Protein AF-A0A837DWS3-F1 (afdb_monomer_lite)

Structure (mmCIF, N/CA/C/O backbone):
data_AF-A0A837DWS3-F1
#
_entry.id   AF-A0A837DWS3-F1
#
loop_
_atom_site.group_PDB
_atom_site.id
_atom_site.type_symbol
_atom_site.label_atom_id
_atom_site.label_alt_id
_atom_site.label_comp_id
_atom_site.label_asym_id
_atom_site.label_entity_id
_atom_site.label_seq_id
_atom_site.pdbx_PDB_ins_code
_atom_site.Cartn_x
_atom_site.Cartn_y
_atom_site.Cartn_z
_atom_site.occupancy
_atom_site.B_iso_or_equiv
_atom_site.auth_seq_id
_atom_site.auth_comp_id
_atom_site.auth_asym_id
_atom_site.auth_atom_id
_atom_site.pdbx_PDB_model_num
ATOM 1 N N . MET A 1 1 ? 1.405 1.764 -14.895 1.00 62.44 1 MET A N 1
ATOM 2 C CA . MET A 1 1 ? 2.049 0.946 -13.839 1.00 62.44 1 MET A CA 1
ATOM 3 C C . MET A 1 1 ? 1.861 -0.555 -14.095 1.00 62.44 1 MET A C 1
ATOM 5 O O . MET A 1 1 ? 1.679 -1.323 -13.162 1.00 62.44 1 MET A O 1
ATOM 9 N N . THR A 1 2 ? 1.919 -1.004 -15.350 1.00 80.50 2 THR A N 1
ATOM 10 C CA . THR A 1 2 ? 1.572 -2.392 -15.702 1.00 80.50 2 THR A CA 1
ATOM 11 C C . THR A 1 2 ? 2.620 -3.394 -15.216 1.00 80.50 2 THR A C 1
ATOM 13 O O . THR A 1 2 ? 2.257 -4.462 -14.747 1.00 80.50 2 THR A O 1
ATOM 16 N N . TYR A 1 3 ? 3.908 -3.031 -15.232 1.00 87.50 3 TYR A N 1
ATOM 17 C CA . TYR A 1 3 ? 4.984 -3.947 -14.825 1.00 87.50 3 TYR A CA 1
ATOM 18 C C . TYR A 1 3 ? 5.005 -4.195 -13.314 1.00 87.50 3 TYR A C 1
ATOM 20 O O . TYR A 1 3 ? 5.191 -5.329 -12.896 1.00 87.50 3 TYR A O 1
ATOM 28 N N . ILE A 1 4 ? 4.761 -3.158 -12.500 1.00 88.81 4 ILE A N 1
ATOM 29 C CA . ILE A 1 4 ? 4.640 -3.309 -11.041 1.00 88.81 4 ILE A CA 1
ATOM 30 C C . ILE A 1 4 ? 3.456 -4.204 -10.680 1.00 88.81 4 ILE A C 1
ATOM 32 O O . ILE A 1 4 ? 3.616 -5.068 -9.831 1.00 88.81 4 ILE A O 1
ATOM 36 N N . ALA A 1 5 ? 2.292 -4.023 -11.313 1.00 88.88 5 ALA A N 1
ATOM 37 C CA . ALA A 1 5 ? 1.130 -4.864 -11.031 1.00 88.88 5 ALA A CA 1
ATOM 38 C C . ALA A 1 5 ? 1.409 -6.328 -11.399 1.00 88.88 5 ALA A C 1
ATOM 40 O O . ALA A 1 5 ? 1.269 -7.199 -10.553 1.00 88.88 5 ALA A O 1
ATOM 41 N N . LEU A 1 6 ? 1.918 -6.589 -12.604 1.00 90.62 6 LEU A N 1
ATOM 42 C CA . LEU A 1 6 ? 2.233 -7.955 -13.024 1.00 90.62 6 LEU A CA 1
ATOM 43 C C . LEU A 1 6 ? 3.263 -8.625 -12.106 1.00 90.62 6 LEU A C 1
ATOM 45 O O . LEU A 1 6 ? 3.112 -9.795 -11.784 1.00 90.62 6 LEU A O 1
ATOM 49 N N . TYR A 1 7 ? 4.282 -7.883 -11.661 1.00 91.31 7 TYR A N 1
ATOM 50 C CA . TYR A 1 7 ? 5.345 -8.423 -10.814 1.00 91.31 7 TYR A CA 1
ATOM 51 C C . TYR A 1 7 ? 4.926 -8.614 -9.347 1.00 91.31 7 TYR A C 1
ATOM 53 O O . TYR A 1 7 ? 5.207 -9.653 -8.768 1.00 91.31 7 TYR A O 1
ATOM 61 N N . TYR A 1 8 ? 4.277 -7.617 -8.735 1.00 90.62 8 TYR A N 1
ATOM 62 C CA . TYR A 1 8 ? 3.952 -7.622 -7.301 1.00 90.62 8 TYR A CA 1
ATOM 63 C C . TYR A 1 8 ? 2.552 -8.151 -6.965 1.00 90.62 8 TYR A C 1
ATOM 65 O O . TYR A 1 8 ? 2.318 -8.521 -5.820 1.00 90.62 8 TYR A O 1
ATOM 73 N N . ARG A 1 9 ? 1.604 -8.121 -7.910 1.00 90.06 9 ARG A N 1
ATOM 74 C CA . ARG A 1 9 ? 0.213 -8.560 -7.693 1.00 90.06 9 ARG A CA 1
ATOM 75 C C . ARG A 1 9 ? -0.080 -9.892 -8.364 1.00 90.06 9 ARG A C 1
ATOM 77 O O . ARG A 1 9 ? -0.755 -10.719 -7.767 1.00 90.06 9 ARG A O 1
ATOM 84 N N . ASP A 1 10 ? 0.391 -10.061 -9.595 1.00 92.12 10 ASP A N 1
ATOM 85 C CA . ASP A 1 10 ? 0.058 -11.232 -10.409 1.00 92.12 10 ASP A CA 1
ATOM 86 C C . ASP A 1 10 ? 1.192 -12.283 -10.422 1.00 92.12 10 ASP A C 1
ATOM 88 O O . ASP A 1 10 ? 1.092 -13.276 -11.139 1.00 92.12 10 ASP A O 1
ATOM 92 N N . ASP A 1 11 ? 2.260 -12.065 -9.640 1.00 93.06 11 ASP A N 1
ATOM 93 C CA . ASP A 1 11 ? 3.427 -12.947 -9.456 1.00 93.06 11 ASP A CA 1
ATOM 94 C C . ASP A 1 11 ? 4.189 -13.325 -10.747 1.00 93.06 11 ASP A C 1
ATOM 96 O O . ASP A 1 11 ? 4.875 -14.349 -10.809 1.00 93.06 11 ASP A O 1
ATOM 100 N N . TYR A 1 12 ? 4.129 -12.487 -11.788 1.00 92.88 12 TYR A N 1
ATOM 101 C CA . TYR A 1 12 ? 4.893 -12.706 -13.018 1.00 92.88 12 TYR A CA 1
ATOM 102 C C . TYR A 1 12 ? 6.383 -12.479 -12.770 1.00 92.88 12 TYR A C 1
ATOM 104 O O . TYR A 1 12 ? 6.810 -11.476 -12.196 1.00 92.88 12 TYR A O 1
ATOM 112 N N . SER A 1 13 ? 7.217 -13.347 -13.325 1.00 94.81 13 SER A N 1
ATOM 113 C CA . SER A 1 13 ? 8.655 -13.130 -13.375 1.00 94.81 13 SER A CA 1
ATOM 114 C C . SER A 1 13 ? 9.029 -12.017 -14.362 1.00 94.81 13 SER A C 1
ATOM 116 O O . SER A 1 13 ? 8.358 -11.755 -15.361 1.00 94.81 13 SER A O 1
ATOM 118 N N . LEU A 1 14 ? 10.198 -11.402 -14.151 1.00 93.19 14 LEU A N 1
ATOM 119 C CA . LEU A 1 14 ? 10.754 -10.409 -15.083 1.00 93.19 14 LEU A CA 1
ATOM 120 C C . LEU A 1 14 ? 10.926 -10.953 -16.512 1.00 93.19 14 LEU A C 1
ATOM 122 O O . LEU A 1 14 ? 10.951 -10.171 -17.456 1.00 93.19 14 LEU A O 1
ATOM 126 N N . GLY A 1 15 ? 11.110 -12.272 -16.657 1.00 93.38 15 GLY A N 1
ATOM 127 C CA . GLY A 1 15 ? 11.218 -12.937 -17.954 1.00 93.38 15 GLY A CA 1
ATOM 128 C C . GLY A 1 15 ? 9.873 -13.007 -18.670 1.00 93.38 15 GLY A C 1
ATOM 129 O O . GLY A 1 15 ? 9.794 -12.612 -19.825 1.00 93.38 15 GLY A O 1
ATOM 130 N N . GLU A 1 16 ? 8.817 -13.411 -17.962 1.00 92.12 16 GLU A N 1
ATOM 131 C CA . GLU A 1 16 ? 7.454 -13.483 -18.509 1.00 92.12 16 GLU A CA 1
ATOM 132 C C . GLU A 1 16 ? 6.931 -12.096 -18.894 1.00 92.12 16 GLU A C 1
ATOM 134 O O . GLU A 1 16 ? 6.332 -11.926 -19.952 1.00 92.12 16 GLU A O 1
ATOM 139 N N . ILE A 1 17 ? 7.216 -11.068 -18.087 1.00 92.94 17 ILE A N 1
ATOM 140 C CA . ILE A 1 17 ? 6.882 -9.680 -18.442 1.00 92.94 17 ILE A CA 1
ATOM 141 C C . ILE A 1 17 ? 7.690 -9.235 -19.670 1.00 92.94 17 ILE A C 1
ATOM 143 O O . ILE A 1 17 ? 7.154 -8.595 -20.567 1.00 92.94 17 ILE A O 1
ATOM 147 N N . ALA A 1 18 ? 8.979 -9.566 -19.739 1.00 94.62 18 ALA A N 1
ATOM 148 C CA . ALA A 1 18 ? 9.813 -9.195 -20.878 1.00 94.62 18 ALA A CA 1
ATOM 149 C C . ALA A 1 18 ? 9.321 -9.827 -22.189 1.00 94.62 18 ALA A C 1
ATOM 151 O O . ALA A 1 18 ? 9.237 -9.138 -23.203 1.00 94.62 18 ALA A O 1
ATOM 152 N N . GLU A 1 19 ? 8.945 -11.105 -22.146 1.00 93.38 19 GLU A N 1
ATOM 153 C CA . GLU A 1 19 ? 8.396 -11.842 -23.283 1.00 93.38 19 GLU A CA 1
ATOM 154 C C . GLU A 1 19 ? 7.036 -11.283 -23.721 1.00 93.38 19 GLU A C 1
ATOM 156 O O . 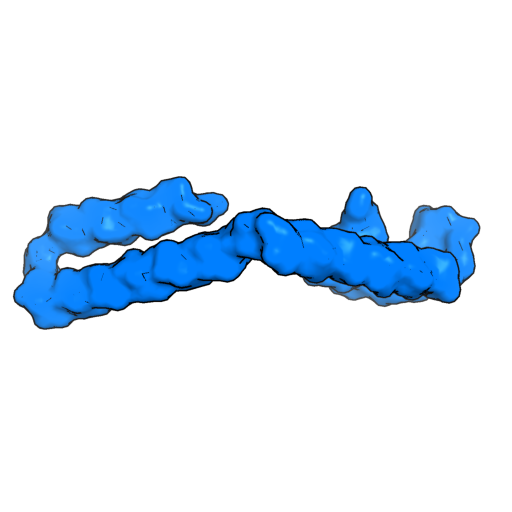GLU A 1 19 ? 6.866 -10.945 -24.890 1.00 93.38 19 GLU A O 1
ATOM 161 N N . ASN A 1 20 ? 6.108 -11.072 -22.781 1.00 92.06 20 ASN A N 1
ATOM 162 C CA . ASN A 1 20 ? 4.761 -10.566 -23.072 1.00 92.06 20 ASN A CA 1
ATOM 163 C C . ASN A 1 20 ? 4.736 -9.159 -23.686 1.00 92.06 20 ASN A C 1
ATOM 165 O O . ASN A 1 20 ? 3.787 -8.810 -24.386 1.00 92.06 20 ASN A O 1
ATOM 169 N N . PHE A 1 21 ? 5.746 -8.337 -23.394 1.00 92.31 21 PHE A N 1
ATOM 170 C CA . PHE A 1 21 ? 5.847 -6.963 -23.888 1.00 92.31 21 PHE A CA 1
ATOM 171 C C . PHE A 1 21 ? 6.928 -6.787 -24.965 1.00 92.31 21 PHE A C 1
ATOM 173 O O . PHE A 1 21 ? 7.180 -5.654 -25.368 1.00 92.31 21 PHE A O 1
ATOM 180 N N . GLU A 1 22 ? 7.562 -7.874 -25.425 1.00 93.81 22 GLU A N 1
ATOM 181 C CA . GLU A 1 22 ? 8.651 -7.863 -26.417 1.00 93.81 22 GLU A CA 1
ATOM 182 C C . GLU A 1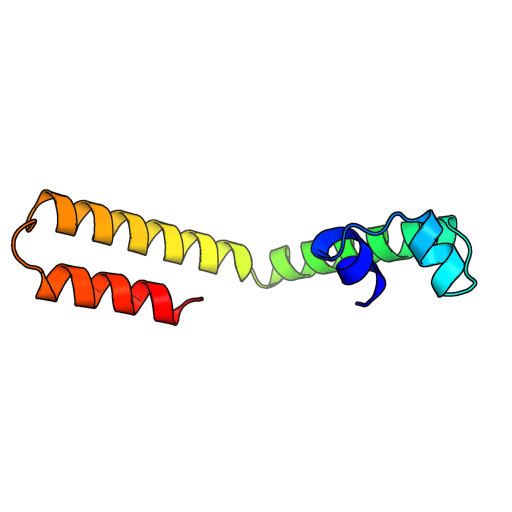 22 ? 9.800 -6.894 -26.058 1.00 93.81 22 GLU A C 1
ATOM 184 O O . GLU A 1 22 ? 10.402 -6.233 -26.907 1.00 93.81 22 GLU A O 1
ATOM 189 N N . VAL A 1 23 ? 10.124 -6.797 -24.767 1.00 93.56 23 VAL A N 1
ATOM 190 C CA . VAL A 1 23 ? 11.199 -5.946 -24.235 1.00 93.56 23 VAL A CA 1
ATOM 191 C C . VAL A 1 23 ? 12.297 -6.787 -23.594 1.00 93.56 23 VAL A C 1
ATOM 193 O O . VAL A 1 23 ? 12.146 -7.978 -23.346 1.00 93.56 23 VAL A O 1
ATOM 196 N N . SER A 1 24 ? 13.445 -6.177 -23.290 1.00 95.12 24 SER A N 1
ATOM 197 C CA . SER A 1 24 ? 14.494 -6.886 -22.557 1.00 95.12 24 SER A CA 1
ATOM 198 C C . SER A 1 24 ? 14.134 -7.039 -21.077 1.00 95.12 24 SER A C 1
ATOM 200 O O . SER A 1 24 ? 13.567 -6.137 -20.455 1.00 95.12 24 SER A O 1
ATOM 202 N N . ARG A 1 25 ? 14.562 -8.151 -20.467 1.00 93.94 25 ARG A N 1
ATOM 203 C CA . ARG A 1 25 ? 14.458 -8.370 -19.013 1.00 93.94 25 ARG A CA 1
ATOM 204 C C . ARG A 1 25 ? 15.068 -7.221 -18.204 1.00 93.94 25 ARG A C 1
ATOM 206 O O . ARG A 1 25 ? 14.535 -6.852 -17.161 1.00 93.94 25 ARG A O 1
ATOM 213 N N . GLN A 1 26 ? 16.156 -6.636 -18.708 1.00 94.06 26 GLN A N 1
ATOM 214 C CA . GLN A 1 26 ? 16.805 -5.484 -18.085 1.00 94.06 26 GLN A CA 1
ATOM 215 C C . GLN A 1 26 ? 15.908 -4.240 -18.110 1.00 94.06 26 GLN A C 1
ATOM 217 O O . GLN A 1 26 ? 15.800 -3.552 -17.102 1.00 94.06 26 GLN A O 1
ATOM 222 N N . ALA A 1 27 ? 15.212 -3.980 -19.221 1.00 93.81 27 ALA A N 1
ATOM 223 C CA . ALA A 1 27 ? 14.296 -2.847 -19.324 1.00 93.81 27 ALA A CA 1
ATOM 224 C C . ALA A 1 27 ? 13.116 -2.965 -18.344 1.00 93.81 27 ALA A C 1
ATOM 226 O O . ALA A 1 27 ? 12.709 -1.963 -17.755 1.00 93.81 27 ALA A O 1
ATOM 227 N N . VAL A 1 28 ? 12.594 -4.180 -18.129 1.00 93.50 28 VAL A N 1
ATOM 228 C CA . VAL A 1 28 ? 11.558 -4.441 -17.113 1.00 93.50 28 VAL A CA 1
ATOM 229 C C . VAL A 1 28 ? 12.101 -4.172 -15.709 1.00 93.50 28 VAL A C 1
ATOM 231 O O . VAL A 1 28 ? 11.478 -3.430 -14.950 1.00 93.50 28 VAL A O 1
ATOM 234 N N . TYR A 1 29 ? 13.278 -4.718 -15.385 1.00 94.25 29 TYR A N 1
ATOM 235 C CA . TYR A 1 29 ? 13.923 -4.522 -14.085 1.00 94.25 29 TYR A CA 1
ATOM 236 C C . TYR A 1 29 ? 14.156 -3.037 -13.774 1.00 94.25 29 TYR A C 1
ATOM 238 O O . TYR A 1 29 ? 13.743 -2.548 -12.722 1.00 94.25 29 TYR A O 1
ATOM 246 N N . ASP A 1 30 ? 14.749 -2.296 -14.713 1.00 95.06 30 ASP A N 1
ATOM 247 C CA . ASP A 1 30 ? 15.040 -0.871 -14.544 1.00 95.06 30 ASP A CA 1
ATOM 248 C C . ASP A 1 30 ? 13.756 -0.042 -14.377 1.00 95.06 30 ASP A C 1
ATOM 250 O O . ASP A 1 30 ? 13.730 0.937 -13.625 1.00 95.06 30 ASP A O 1
ATOM 254 N N . ASN A 1 31 ? 12.674 -0.422 -15.065 1.00 93.75 31 ASN A N 1
ATOM 255 C CA . ASN A 1 31 ? 11.383 0.249 -14.954 1.00 93.75 31 ASN A CA 1
ATOM 256 C C . ASN A 1 31 ? 10.735 0.022 -13.583 1.00 93.75 31 ASN A C 1
ATOM 258 O O . ASN A 1 31 ? 10.294 0.993 -12.961 1.00 93.75 31 ASN A O 1
ATOM 262 N N . ILE A 1 32 ? 10.724 -1.223 -13.096 1.00 93.75 32 ILE A N 1
ATOM 263 C CA . ILE A 1 32 ? 10.225 -1.557 -11.756 1.00 93.75 32 ILE A CA 1
ATOM 264 C C . ILE A 1 32 ? 11.037 -0.788 -10.718 1.00 93.75 32 ILE A C 1
ATOM 266 O O . ILE A 1 32 ? 10.459 -0.038 -9.934 1.00 93.75 32 ILE A O 1
ATOM 270 N N . LYS A 1 33 ? 12.374 -0.854 -10.788 1.00 94.44 33 LYS A N 1
ATOM 271 C CA . LYS A 1 33 ? 13.230 -0.216 -9.784 1.00 94.44 33 LYS A CA 1
ATOM 272 C C . LYS A 1 33 ? 13.100 1.306 -9.759 1.00 94.44 33 LYS A C 1
ATOM 274 O O . LYS A 1 33 ? 13.124 1.926 -8.698 1.00 94.44 33 LYS A O 1
ATOM 279 N N . ARG A 1 34 ? 12.937 1.931 -10.928 1.00 95.25 34 ARG A N 1
ATOM 280 C CA . ARG A 1 34 ? 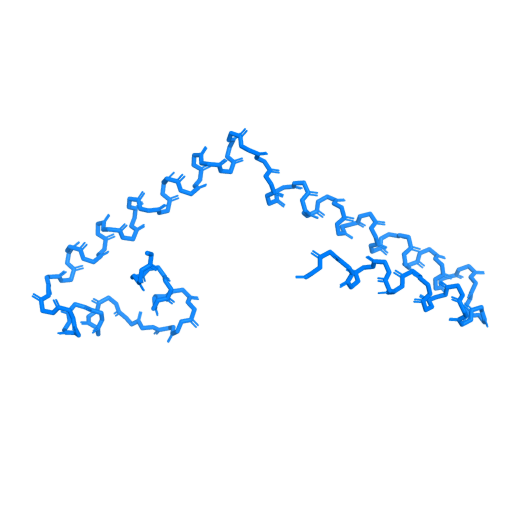12.666 3.371 -11.027 1.00 95.25 34 ARG A CA 1
ATOM 281 C C . ARG A 1 34 ? 11.303 3.727 -10.446 1.00 95.25 34 ARG A C 1
ATOM 283 O O . ARG A 1 34 ? 11.183 4.750 -9.781 1.00 95.25 34 ARG A O 1
ATOM 290 N N . THR A 1 35 ? 10.288 2.916 -10.723 1.00 94.44 35 THR A N 1
ATOM 291 C CA . THR A 1 35 ? 8.929 3.186 -10.253 1.00 94.44 35 THR A CA 1
ATOM 292 C C . THR A 1 35 ? 8.833 3.013 -8.737 1.00 94.44 35 THR A C 1
ATOM 294 O O . THR A 1 35 ? 8.221 3.858 -8.096 1.00 94.44 35 THR A O 1
ATOM 297 N N . GLU A 1 36 ? 9.511 2.019 -8.151 1.00 93.69 36 GLU A N 1
ATOM 298 C CA . GLU A 1 36 ? 9.668 1.881 -6.691 1.00 93.69 36 GLU A CA 1
ATOM 299 C C . GLU A 1 36 ? 10.207 3.161 -6.061 1.00 93.69 36 GLU A C 1
ATOM 301 O O . GLU A 1 36 ? 9.581 3.716 -5.166 1.00 93.69 36 GLU A O 1
ATOM 306 N N . LYS A 1 37 ? 11.315 3.691 -6.591 1.00 95.94 37 LYS A N 1
ATOM 307 C CA . LYS A 1 37 ? 11.909 4.927 -6.076 1.00 95.94 37 LYS A CA 1
ATOM 308 C C . LYS A 1 37 ? 10.935 6.110 -6.139 1.00 95.94 37 LYS A C 1
ATOM 310 O O . LYS A 1 37 ? 10.868 6.907 -5.213 1.00 95.94 37 LYS A O 1
ATOM 315 N N . ILE A 1 38 ? 10.175 6.232 -7.228 1.00 95.00 38 ILE A N 1
ATOM 316 C CA . ILE A 1 38 ? 9.171 7.297 -7.375 1.00 95.00 38 ILE A CA 1
ATOM 317 C C . ILE A 1 38 ? 8.049 7.137 -6.338 1.00 95.00 38 ILE A C 1
ATOM 319 O O . ILE A 1 38 ? 7.595 8.132 -5.780 1.00 95.00 38 ILE A O 1
ATOM 323 N N . LEU A 1 39 ? 7.605 5.906 -6.070 1.00 94.38 39 LEU A N 1
ATOM 324 C CA . LEU A 1 39 ? 6.590 5.626 -5.052 1.00 94.38 39 LEU A CA 1
ATOM 325 C C . LEU A 1 39 ? 7.106 5.926 -3.640 1.00 94.38 39 LEU A C 1
ATOM 327 O O . LEU A 1 39 ? 6.387 6.550 -2.867 1.00 94.38 39 LEU A O 1
ATOM 331 N N . GLU A 1 40 ? 8.353 5.565 -3.329 1.00 95.12 40 GLU A N 1
ATOM 332 C CA . GLU A 1 40 ? 9.011 5.921 -2.064 1.00 95.12 40 GLU A CA 1
ATOM 333 C C . GLU A 1 40 ? 9.104 7.446 -1.887 1.00 95.12 40 GLU A C 1
ATOM 335 O O . GLU A 1 40 ? 8.755 7.965 -0.830 1.00 95.12 40 GLU A O 1
ATOM 340 N N . GLU A 1 41 ? 9.493 8.186 -2.932 1.00 97.06 41 GLU A N 1
ATOM 341 C CA . GLU A 1 41 ? 9.533 9.656 -2.905 1.00 97.06 41 GLU A CA 1
ATOM 342 C C . GLU A 1 41 ? 8.138 10.283 -2.741 1.00 97.06 41 GLU A C 1
ATOM 344 O O . GLU A 1 41 ? 7.998 11.343 -2.123 1.00 97.06 41 GLU A O 1
ATOM 349 N N . TYR A 1 42 ? 7.096 9.672 -3.314 1.00 96.38 42 TYR A N 1
ATOM 350 C CA . TYR A 1 42 ? 5.721 10.117 -3.094 1.00 96.38 42 TYR A CA 1
ATOM 351 C C . TYR A 1 42 ? 5.270 9.856 -1.664 1.00 96.38 42 TYR A C 1
ATOM 353 O O . TYR A 1 42 ? 4.684 10.753 -1.060 1.00 96.38 42 TYR A O 1
ATOM 361 N N . GLU A 1 43 ? 5.569 8.687 -1.107 1.00 96.62 43 GLU A N 1
ATOM 362 C CA . GLU A 1 43 ? 5.228 8.381 0.279 1.00 96.62 43 GLU A CA 1
ATOM 363 C C . GLU A 1 43 ? 5.996 9.272 1.260 1.00 96.62 43 GLU A C 1
ATOM 365 O O . GLU A 1 43 ? 5.415 9.750 2.226 1.00 96.62 43 GLU A O 1
ATOM 370 N N . GLU A 1 44 ? 7.263 9.598 0.997 1.00 96.75 44 GLU A N 1
ATOM 371 C CA . GLU A 1 44 ? 8.015 10.545 1.828 1.00 96.75 44 GLU A CA 1
ATOM 372 C C . GLU A 1 44 ? 7.351 11.933 1.868 1.00 96.75 44 GLU A C 1
ATOM 374 O O . GLU A 1 44 ? 7.308 12.580 2.916 1.00 96.75 44 GLU A O 1
ATOM 379 N N . LYS A 1 45 ? 6.808 12.393 0.733 1.00 97.06 45 LYS A N 1
ATOM 380 C CA . LYS A 1 45 ? 6.188 13.722 0.612 1.00 97.06 45 LYS A CA 1
ATOM 381 C C . LYS A 1 45 ? 4.751 13.771 1.110 1.00 97.06 45 LYS A C 1
ATOM 383 O O . LYS A 1 45 ? 4.341 14.793 1.657 1.00 97.06 45 LYS A O 1
ATOM 388 N N . LEU A 1 46 ? 3.973 12.727 0.840 1.00 97.38 46 LEU A N 1
ATOM 389 C CA . LEU A 1 46 ? 2.536 12.709 1.104 1.00 97.38 46 LEU A CA 1
ATOM 390 C C . LEU A 1 46 ? 2.203 11.996 2.419 1.00 97.38 46 LEU A C 1
ATOM 392 O O . LEU A 1 46 ? 1.253 12.390 3.089 1.00 97.38 46 LEU A O 1
ATOM 396 N N . GLY A 1 47 ? 2.985 10.982 2.799 1.00 95.12 47 GLY A N 1
ATOM 397 C CA . GLY A 1 47 ? 2.815 10.212 4.032 1.00 95.12 47 GLY A CA 1
ATOM 398 C C . GLY A 1 47 ? 1.483 9.469 4.128 1.00 95.12 47 GLY A C 1
ATOM 399 O O . GLY A 1 47 ? 1.003 9.254 5.240 1.00 95.12 47 GLY A O 1
ATOM 400 N N . LEU A 1 48 ? 0.853 9.147 2.994 1.00 94.12 48 LEU A N 1
ATOM 401 C CA . LEU A 1 48 ? -0.514 8.622 2.960 1.00 94.12 48 LEU A CA 1
ATOM 402 C C . LEU A 1 48 ? -0.575 7.218 3.541 1.00 94.12 48 LEU A C 1
ATOM 404 O O . LEU A 1 48 ? -1.444 6.936 4.362 1.00 94.12 48 LEU A O 1
ATOM 408 N N . TYR A 1 49 ? 0.363 6.355 3.149 1.00 91.69 49 TYR A N 1
ATOM 409 C CA . TYR A 1 49 ? 0.399 4.989 3.651 1.00 91.69 49 TYR A CA 1
ATOM 410 C C . TYR A 1 49 ? 0.698 4.971 5.152 1.00 91.69 49 TYR A C 1
ATOM 412 O O . TYR A 1 49 ? 0.020 4.289 5.915 1.00 91.69 49 TYR A O 1
ATOM 420 N N . ARG A 1 50 ? 1.638 5.802 5.617 1.00 93.69 50 ARG A N 1
ATOM 421 C CA . ARG A 1 50 ? 1.914 5.934 7.053 1.00 93.69 50 ARG A CA 1
ATOM 422 C C . ARG A 1 50 ? 0.714 6.457 7.844 1.00 93.69 50 ARG A C 1
ATOM 424 O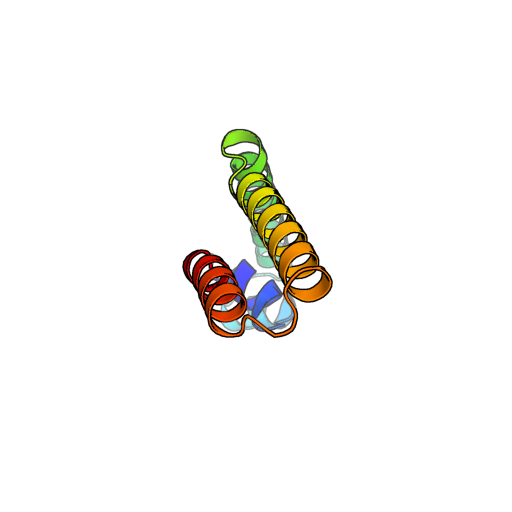 O . ARG A 1 50 ? 0.490 6.008 8.965 1.00 93.69 50 ARG A O 1
ATOM 431 N N . GLN A 1 51 ? -0.021 7.432 7.312 1.00 93.88 51 GLN A N 1
ATOM 432 C CA . GLN A 1 51 ? -1.229 7.950 7.962 1.00 93.88 51 GLN A CA 1
ATOM 433 C C . GLN A 1 51 ? -2.318 6.882 8.043 1.00 93.88 51 GLN A C 1
ATOM 435 O O . GLN A 1 51 ? -2.929 6.735 9.098 1.00 93.88 51 GLN A O 1
ATOM 440 N N . PHE A 1 52 ? -2.506 6.119 6.966 1.00 91.81 52 PHE A N 1
ATOM 441 C CA . PHE A 1 52 ? -3.420 4.984 6.927 1.00 91.81 52 PHE A CA 1
ATOM 442 C C . PHE A 1 52 ? -3.063 3.930 7.987 1.00 91.81 52 PHE A C 1
ATOM 444 O O . PHE A 1 52 ? -3.900 3.600 8.819 1.00 91.81 52 PHE A O 1
ATOM 451 N N . GLU A 1 53 ? -1.802 3.495 8.055 1.00 91.81 53 GLU A N 1
ATOM 452 C CA . GLU A 1 53 ? -1.325 2.543 9.075 1.00 91.81 53 GLU A CA 1
ATOM 453 C C . GLU A 1 53 ? -1.573 3.047 10.506 1.00 91.81 53 GLU A C 1
ATOM 455 O O . GLU A 1 53 ? -2.040 2.304 11.366 1.00 91.81 53 GLU A O 1
ATOM 460 N N . GLN A 1 54 ? -1.295 4.327 10.776 1.00 93.19 54 GLN A N 1
ATOM 461 C CA . GLN A 1 54 ? -1.542 4.919 12.096 1.00 93.19 54 GLN A CA 1
ATOM 462 C C . GLN A 1 54 ? -3.026 4.972 12.453 1.00 93.19 54 GLN A C 1
ATOM 464 O O . GLN A 1 54 ? -3.373 4.916 13.633 1.00 93.19 54 GLN A O 1
ATOM 469 N N . GLN A 1 55 ? -3.889 5.162 11.459 1.00 90.69 55 GLN A N 1
ATOM 470 C CA . GLN A 1 55 ? -5.327 5.203 11.657 1.00 90.69 55 GLN A CA 1
ATOM 471 C C . GLN A 1 55 ? -5.868 3.790 11.913 1.00 90.69 55 GLN A C 1
ATOM 473 O O . GLN A 1 55 ? -6.547 3.594 12.919 1.00 90.69 55 GLN A O 1
ATOM 478 N N . SER A 1 56 ? -5.444 2.804 11.116 1.00 90.00 56 SER A N 1
ATOM 479 C CA . SER A 1 56 ? -5.758 1.382 11.314 1.00 90.00 56 SER A CA 1
ATOM 480 C C . SER A 1 56 ? -5.366 0.909 12.714 1.00 90.00 56 SER A C 1
ATOM 482 O O . SER A 1 56 ? -6.205 0.390 13.442 1.00 90.00 56 SER A O 1
ATOM 484 N N . GLN A 1 57 ? -4.135 1.196 13.157 1.00 92.38 57 GLN A N 1
ATOM 485 C CA . GLN A 1 57 ? -3.662 0.807 14.494 1.00 92.38 57 GLN A CA 1
ATOM 486 C C . GLN A 1 57 ? -4.525 1.389 15.621 1.00 92.38 57 GLN A C 1
ATOM 488 O O . GLN A 1 57 ? -4.804 0.714 16.608 1.00 92.38 57 GLN A O 1
ATOM 493 N N . LYS A 1 58 ? -4.976 2.642 15.491 1.00 91.00 58 LYS A N 1
ATOM 494 C CA . LYS A 1 58 ? -5.871 3.250 16.488 1.00 91.00 58 LYS A CA 1
ATOM 495 C C . LYS A 1 58 ? -7.242 2.587 16.492 1.00 91.00 58 LYS A C 1
ATOM 497 O O . LYS A 1 58 ? -7.832 2.436 17.560 1.00 91.00 58 LYS A O 1
ATOM 502 N N . THR A 1 59 ? -7.760 2.234 15.321 1.00 89.88 59 THR A N 1
ATOM 503 C CA . THR A 1 59 ? -9.036 1.528 15.197 1.00 89.88 59 THR A CA 1
ATOM 504 C C . THR A 1 59 ? -8.945 0.142 15.835 1.00 89.88 59 THR A C 1
ATOM 506 O O . THR A 1 59 ? -9.812 -0.194 16.644 1.00 89.88 59 THR A O 1
ATOM 509 N N . ASP A 1 60 ? -7.850 -0.585 15.601 1.00 90.81 60 ASP A N 1
ATOM 510 C CA . ASP A 1 60 ? -7.557 -1.872 16.243 1.00 90.81 60 ASP A CA 1
ATOM 511 C C . ASP A 1 60 ? -7.505 -1.744 17.770 1.00 90.81 60 ASP A C 1
ATOM 513 O O . ASP A 1 60 ? -8.171 -2.492 18.488 1.00 90.81 60 ASP A O 1
ATOM 517 N N . GLU A 1 61 ? -6.779 -0.747 18.291 1.00 93.75 61 GLU A N 1
ATOM 518 C CA . GLU A 1 61 ? -6.699 -0.477 19.733 1.00 93.75 61 GLU A CA 1
ATOM 519 C C . GLU A 1 61 ? -8.082 -0.213 20.352 1.00 93.75 61 GLU A C 1
ATOM 521 O O . GLU A 1 61 ? -8.392 -0.696 21.449 1.00 93.75 61 GLU A O 1
ATOM 526 N N . VAL A 1 62 ? -8.933 0.552 19.662 1.00 91.75 62 VAL A N 1
ATOM 527 C CA . VAL A 1 62 ? -10.299 0.841 20.115 1.00 91.75 62 VAL A CA 1
ATOM 528 C C . VAL A 1 62 ? -11.160 -0.418 20.074 1.00 91.75 62 VAL A C 1
ATOM 530 O O . VAL A 1 62 ? -11.895 -0.679 21.031 1.00 91.75 62 VAL A O 1
ATOM 533 N N . LEU A 1 63 ? -11.069 -1.208 19.006 1.00 91.00 63 LEU A N 1
ATOM 534 C CA . LEU A 1 63 ? -11.823 -2.446 18.854 1.00 91.00 63 LEU A CA 1
ATOM 535 C C . LEU A 1 63 ? -11.459 -3.452 19.951 1.00 91.00 63 LEU A C 1
ATOM 537 O O . LEU A 1 63 ? -12.352 -4.005 20.600 1.00 91.00 63 LEU A O 1
ATOM 541 N N . ASP A 1 64 ? -10.167 -3.619 20.227 1.00 93.38 64 ASP A N 1
ATOM 542 C CA . ASP A 1 64 ? -9.665 -4.458 21.312 1.00 93.38 64 ASP A CA 1
ATOM 543 C C . ASP A 1 64 ? -10.142 -3.958 22.677 1.00 93.38 64 ASP A C 1
ATOM 545 O O . ASP A 1 64 ? -10.595 -4.744 23.517 1.00 93.38 64 ASP A O 1
ATOM 549 N N . TYR A 1 65 ? -10.098 -2.647 22.921 1.00 93.94 65 TYR A N 1
ATOM 550 C CA . TYR A 1 65 ? -10.606 -2.075 24.164 1.00 93.94 65 TYR A CA 1
ATOM 551 C C . TYR A 1 65 ? -12.104 -2.356 24.351 1.00 93.94 65 TYR A C 1
ATOM 553 O O . TYR A 1 65 ? -12.527 -2.778 25.433 1.00 93.94 65 TYR A O 1
ATOM 561 N N . VAL A 1 66 ? -12.906 -2.155 23.303 1.00 93.06 66 VAL A N 1
ATOM 562 C CA . VAL A 1 66 ? -14.356 -2.384 23.324 1.00 93.06 66 VAL A CA 1
ATOM 563 C C . VAL A 1 66 ? -14.670 -3.858 23.553 1.00 93.06 66 VAL A C 1
ATOM 565 O O . VAL A 1 66 ? -15.455 -4.165 24.450 1.00 93.06 66 VAL A O 1
ATOM 568 N N . LYS A 1 67 ? -14.016 -4.775 22.830 1.00 91.00 67 LYS A N 1
ATOM 569 C CA . LYS A 1 67 ? -14.200 -6.227 22.999 1.00 91.00 67 LYS A CA 1
ATOM 570 C C . LYS A 1 67 ? -13.857 -6.685 24.419 1.00 91.00 67 LYS A C 1
ATOM 572 O O . LYS A 1 67 ? -14.556 -7.529 24.975 1.00 91.00 67 LYS A O 1
ATOM 577 N N . ASN A 1 68 ? -12.835 -6.091 25.038 1.00 94.00 68 ASN A N 1
ATOM 578 C CA . ASN A 1 68 ? -12.423 -6.429 26.401 1.00 94.00 68 ASN A CA 1
ATOM 579 C C . ASN A 1 68 ? -13.317 -5.820 27.498 1.00 94.00 68 ASN A C 1
ATOM 581 O O . ASN A 1 68 ? -13.508 -6.440 28.545 1.00 94.00 68 ASN A O 1
ATOM 585 N N . LYS A 1 69 ? -13.827 -4.594 27.317 1.00 94.25 69 LYS A N 1
ATOM 586 C CA . LYS A 1 69 ? -14.607 -3.878 28.348 1.00 94.25 69 LYS A CA 1
ATOM 587 C C . LYS A 1 69 ? -16.116 -4.046 28.221 1.00 94.25 69 LYS A C 1
ATOM 589 O O . LYS A 1 69 ? -16.800 -4.024 29.242 1.00 94.25 69 LYS A O 1
ATOM 594 N N . TYR A 1 70 ? -16.615 -4.221 27.003 1.00 92.44 70 TYR A N 1
ATOM 595 C CA . TYR A 1 70 ? -18.038 -4.305 26.681 1.00 92.44 70 TYR A CA 1
ATOM 596 C C . TYR A 1 70 ? -18.338 -5.524 25.786 1.00 92.44 70 TYR A C 1
ATOM 598 O O . TYR A 1 70 ? -18.927 -5.366 24.718 1.00 92.44 70 TYR A O 1
ATOM 606 N N . PRO A 1 71 ? -17.966 -6.752 26.200 1.00 89.81 71 PRO A N 1
ATOM 607 C CA . PRO A 1 71 ? -18.091 -7.948 25.358 1.00 89.81 71 PRO A CA 1
ATOM 608 C C . PRO A 1 71 ? -19.540 -8.281 24.965 1.00 89.81 71 PRO A C 1
ATOM 610 O O . PRO A 1 71 ? -19.778 -8.877 23.916 1.00 89.81 71 PRO A O 1
ATOM 613 N N . ASP A 1 72 ? -20.514 -7.886 25.789 1.00 93.81 72 ASP A N 1
ATOM 614 C CA . ASP A 1 72 ? -21.935 -8.153 25.550 1.00 93.81 72 ASP A CA 1
ATOM 615 C C . ASP A 1 72 ? -22.634 -7.049 24.732 1.00 93.81 72 ASP A C 1
ATOM 617 O O . ASP A 1 72 ? -23.752 -7.256 24.247 1.00 93.81 72 ASP A O 1
ATOM 621 N N . ASP A 1 73 ? -21.993 -5.889 24.532 1.00 92.62 73 ASP A N 1
ATOM 622 C CA . ASP A 1 73 ? -22.547 -4.790 23.734 1.00 92.62 73 ASP A CA 1
ATOM 623 C C . ASP A 1 73 ? -22.246 -4.996 22.245 1.00 92.62 73 ASP A C 1
ATOM 625 O O . ASP A 1 73 ? -21.391 -4.356 21.629 1.00 92.62 73 ASP A O 1
ATOM 629 N N . ARG A 1 74 ? -22.991 -5.934 21.655 1.00 91.06 74 ARG A N 1
ATOM 630 C CA . ARG A 1 74 ? -22.860 -6.307 20.239 1.00 91.06 74 ARG A CA 1
ATOM 631 C C . ARG A 1 74 ? -23.043 -5.126 19.293 1.00 91.06 74 ARG A C 1
ATOM 633 O O . ARG A 1 74 ? -22.423 -5.105 18.239 1.00 91.06 74 ARG A O 1
ATOM 640 N N . LYS 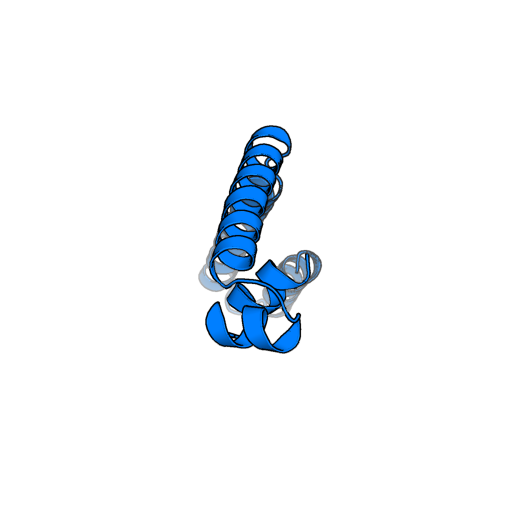A 1 75 ? -23.884 -4.155 19.662 1.00 92.38 75 LYS A N 1
ATOM 641 C CA . LYS A 1 75 ? -24.155 -2.986 18.822 1.00 92.38 75 LYS A CA 1
ATOM 642 C C . LYS A 1 75 ? -22.966 -2.034 18.818 1.00 92.38 75 LYS A C 1
ATOM 644 O O . LYS A 1 75 ? -22.638 -1.493 17.768 1.00 92.38 75 LYS A O 1
ATOM 649 N N . LEU A 1 76 ? -22.320 -1.832 19.967 1.00 90.75 76 LEU A N 1
ATOM 650 C CA . LEU A 1 76 ? -21.093 -1.045 20.037 1.00 90.75 76 LEU A CA 1
ATOM 651 C C . LEU A 1 76 ? -19.974 -1.701 19.224 1.00 90.75 76 LEU A C 1
ATOM 653 O O . LEU A 1 76 ? -19.345 -1.017 18.425 1.00 90.75 76 LEU A O 1
ATOM 657 N N . ILE A 1 77 ? -19.778 -3.015 19.371 1.00 90.38 77 ILE A N 1
ATOM 658 C CA . ILE A 1 77 ? -18.778 -3.766 18.595 1.00 90.38 77 ILE A CA 1
ATOM 659 C C . ILE A 1 77 ? -19.042 -3.620 17.089 1.00 90.38 77 ILE A C 1
ATOM 661 O O . ILE A 1 77 ? -18.142 -3.237 16.353 1.00 90.38 77 ILE A O 1
ATOM 665 N N . GLU A 1 78 ? -20.285 -3.821 16.642 1.00 91.12 78 GLU A N 1
ATOM 666 C CA . GLU A 1 78 ? -20.668 -3.675 15.232 1.00 91.12 78 GLU A CA 1
ATOM 667 C C . GLU A 1 78 ? -20.443 -2.247 14.702 1.00 91.12 78 GLU A C 1
ATOM 669 O O . GLU A 1 78 ? -20.006 -2.065 13.568 1.00 91.12 78 GLU A O 1
ATOM 674 N N . LEU A 1 79 ? -20.717 -1.212 15.505 1.00 90.00 79 LEU A N 1
ATOM 675 C CA . LEU A 1 79 ? -20.456 0.177 15.114 1.00 90.00 79 LEU A CA 1
ATOM 676 C C . LEU A 1 79 ? -18.959 0.452 14.934 1.00 90.00 79 LEU A C 1
ATOM 678 O O . LEU A 1 79 ?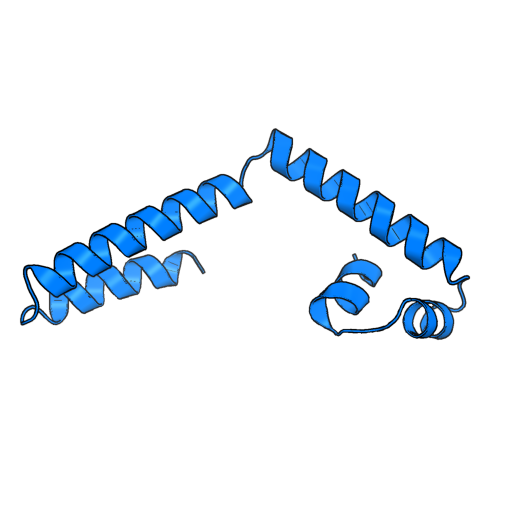 -18.601 1.143 13.985 1.00 90.00 79 LEU A O 1
ATOM 682 N N . VAL A 1 80 ? -18.102 -0.084 15.809 1.00 88.94 80 VAL A N 1
ATOM 683 C CA . VAL A 1 80 ? -16.644 0.070 15.680 1.00 88.94 80 VAL A CA 1
ATOM 684 C C . VAL A 1 80 ? -16.115 -0.709 14.473 1.00 88.94 80 VAL A C 1
ATOM 686 O O . VAL A 1 80 ? -15.376 -0.143 13.677 1.00 88.94 80 VAL A O 1
ATOM 689 N N . GLU A 1 81 ? -16.567 -1.948 14.263 1.00 87.88 81 GLU A N 1
ATOM 690 C CA . GLU A 1 81 ? -16.177 -2.759 13.094 1.00 87.88 81 GLU A CA 1
ATOM 691 C C . GLU A 1 81 ? -16.640 -2.137 11.763 1.00 87.88 81 GLU A C 1
ATOM 693 O O . GLU A 1 81 ? -16.001 -2.304 10.727 1.00 87.88 81 GLU A O 1
ATOM 698 N N . ASN A 1 82 ? -17.753 -1.399 11.756 1.00 88.12 82 ASN A N 1
ATOM 699 C CA . ASN A 1 82 ? -18.195 -0.671 10.565 1.00 88.12 82 ASN A CA 1
ATOM 700 C C . ASN A 1 82 ? -17.369 0.593 10.291 1.00 88.12 82 ASN A C 1
ATOM 702 O O . ASN A 1 82 ? -17.271 0.989 9.132 1.00 88.12 82 ASN A O 1
ATOM 706 N N . LEU A 1 83 ? -16.791 1.226 11.319 1.00 84.19 83 LEU A N 1
ATOM 707 C CA . LEU A 1 83 ? -15.884 2.363 11.130 1.00 84.19 83 LEU A CA 1
ATOM 708 C C . LEU A 1 83 ? -14.569 1.921 10.480 1.00 84.19 83 LEU A C 1
ATOM 710 O O . LEU A 1 83 ? -14.081 2.616 9.599 1.00 84.19 83 LEU A O 1
ATOM 714 N N . GLU A 1 84 ? -14.059 0.747 10.853 1.00 77.88 84 GLU A N 1
ATOM 715 C CA . GLU A 1 84 ? -12.873 0.125 10.250 1.00 77.88 84 GLU A CA 1
ATOM 716 C C . GLU A 1 84 ? -13.074 -0.149 8.747 1.00 77.88 84 GLU A C 1
ATOM 718 O O . GLU A 1 84 ? -12.272 0.257 7.912 1.00 77.88 84 GLU A O 1
ATOM 723 N N . LYS A 1 85 ? -14.222 -0.727 8.373 1.00 75.31 85 LYS A N 1
ATOM 724 C CA . LYS A 1 85 ? -14.558 -1.059 6.973 1.00 75.31 85 LYS A CA 1
ATOM 725 C C . LYS A 1 85 ? -14.775 0.140 6.049 1.00 75.31 85 LYS A C 1
ATOM 727 O O . LYS A 1 85 ? -14.886 -0.050 4.844 1.00 75.31 85 LYS A O 1
ATOM 732 N N . MET A 1 86 ? -14.933 1.351 6.583 1.00 64.25 86 MET A N 1
ATOM 733 C CA . MET A 1 86 ? -15.053 2.560 5.758 1.00 64.25 86 MET A CA 1
ATOM 734 C C . MET A 1 86 ? -13.693 3.075 5.269 1.00 64.25 86 MET A C 1
ATOM 736 O O . MET A 1 86 ? -13.668 3.964 4.415 1.00 64.25 86 MET A O 1
ATOM 740 N N . GLU A 1 87 ? -12.593 2.562 5.825 1.00 58.75 87 GLU A N 1
ATOM 741 C CA . GLU A 1 87 ? -11.228 2.992 5.515 1.00 58.75 87 GLU A CA 1
ATOM 742 C C . GLU A 1 87 ? -10.502 2.058 4.518 1.00 58.75 87 GLU A C 1
ATOM 744 O O . GLU A 1 87 ? -9.518 2.498 3.922 1.00 58.75 87 GLU A O 1
ATOM 749 N N . GLU A 1 88 ? -11.004 0.834 4.280 1.00 50.59 88 GLU A N 1
ATOM 750 C CA . GLU A 1 88 ? -10.576 -0.097 3.203 1.00 50.59 88 GLU A CA 1
ATOM 751 C C . GLU A 1 88 ? -11.252 0.186 1.846 1.00 50.59 88 GLU A C 1
ATOM 753 O O . GLU A 1 88 ? -10.548 0.107 0.809 1.00 50.59 88 GLU A O 1
#

Radius of gyration: 20.4 Å; chains: 1; bounding box: 41×27×55 Å

Organism: NCBI:txid1402208

InterPro domains:
  IPR007394 Putative helix-turn-helix protein, YlxM/p13-like [PF04297] (1-79)
  IPR007394 Putative helix-turn-helix protein, YlxM/p13-like [PTHR40083] (2-86)
  IPR013324 RNA polymerase sigma factor, region 3/4-like [SSF88659] (2-76)
  IPR036388 Winged helix-like DNA-binding domain superfamily [G3DSA:1.10.10.10] (1-88)

Sequence (88 aa):
MTYIALYYRDDYSLGEIAENFEVSRQAVYDNIKRTEKILEEYEEKLGLYRQFEQQSQKTDEVLDYVKNKYPDDRKLIELVENLEKMEE

Secondary structure (DSSP, 8-state):
-HHHHHHHTS---HHHHHHHTT--HHHHHHHHHHHHHHHHHHHHHH-HHHHHHHHHHHHHHHHHHHHHH-TT-HHHHHHHHHHHTTT-

pLDDT: mean 90.66, std 7.85, range [50.59, 97.38]

Foldseek 3Di:
DVLCCCVVPVVDDLVNVCVVVVHDSVVSVVVNVVVVVVVVVVCVVPVVVVVLVVVLVVLVVVLVVCCVPPVPPVVVNVVSVVVNVVSD